Protein AF-A0A7I0IJX4-F1 (afdb_monomer_lite)

Sequence (80 aa):
INALLELGSGFNPEFTGRENVYLNGSILGYSKELIDAKFQEIHEFSEIGEFIDQPVKTYSSGMYVKLAFSVQALLDPDIL

Radius of gyration: 11.35 Å; chains: 1; bounding box: 32×28×26 Å

pLDDT: mean 88.39, std 14.84, range [44.25, 98.62]

InterPro domains:
  IPR027417 P-loop containing nucleoside triphosphate hydrolase [G3DSA:3.40.50.300] (4-80)
  IPR027417 P-loop containing nucleoside triphosphate hydrolase [SSF52540] (11-80)
  IPR050683 Bacterial Polysaccharide Export ATP-binding [PTHR46743] (1-80)

Organism: NCBI:txid2202201

Structure (mmCIF, N/CA/C/O backbone):
data_AF-A0A7I0IJX4-F1
#
_entry.id   AF-A0A7I0IJX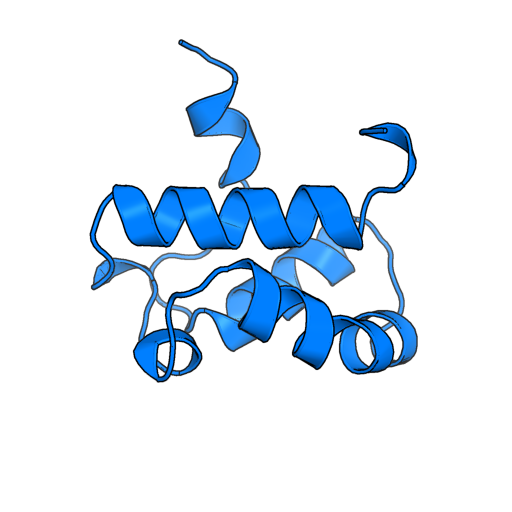4-F1
#
loop_
_atom_site.group_PDB
_atom_site.id
_atom_site.type_symbol
_atom_site.label_atom_id
_atom_site.label_alt_id
_atom_site.label_comp_id
_atom_site.label_asym_id
_atom_site.label_entity_id
_atom_site.label_seq_id
_atom_site.pdbx_PDB_ins_code
_atom_site.Cartn_x
_atom_site.Cartn_y
_atom_site.Cartn_z
_atom_site.occupancy
_atom_site.B_iso_or_equiv
_atom_site.auth_seq_id
_atom_site.auth_comp_id
_atom_site.auth_asym_id
_atom_site.auth_atom_id
_atom_site.pdbx_PDB_model_num
ATOM 1 N N . ILE A 1 1 ? 18.881 9.543 3.122 1.00 44.25 1 ILE A N 1
ATOM 2 C CA . ILE A 1 1 ? 18.798 8.239 2.412 1.00 44.25 1 ILE A CA 1
ATOM 3 C C . ILE A 1 1 ? 18.059 7.178 3.253 1.00 44.25 1 ILE A C 1
ATOM 5 O O . ILE A 1 1 ? 17.442 6.313 2.653 1.00 44.25 1 ILE A O 1
ATOM 9 N N . ASN A 1 2 ? 17.984 7.288 4.591 1.00 51.38 2 ASN A N 1
ATOM 10 C CA . ASN A 1 2 ? 17.243 6.323 5.433 1.00 51.38 2 ASN A CA 1
ATOM 11 C C . ASN A 1 2 ? 15.705 6.368 5.315 1.00 51.38 2 ASN A C 1
ATOM 13 O O . ASN A 1 2 ? 15.083 5.318 5.394 1.00 51.38 2 ASN A O 1
ATOM 17 N N . ALA A 1 3 ? 15.100 7.527 5.029 1.00 54.88 3 ALA A N 1
ATOM 18 C CA . ALA A 1 3 ? 13.637 7.667 5.019 1.00 54.88 3 ALA A CA 1
ATOM 19 C C . ALA A 1 3 ? 12.909 6.740 4.016 1.00 54.88 3 ALA A C 1
ATOM 21 O O . ALA A 1 3 ? 11.809 6.280 4.283 1.00 54.88 3 ALA A O 1
ATOM 22 N N . LEU A 1 4 ? 13.527 6.414 2.873 1.00 49.88 4 LEU A N 1
ATOM 23 C CA . LEU A 1 4 ? 12.922 5.541 1.851 1.00 49.88 4 LEU A CA 1
ATOM 24 C C . LEU A 1 4 ? 12.899 4.057 2.249 1.00 49.88 4 LEU A C 1
ATOM 26 O O . LEU A 1 4 ? 12.010 3.329 1.816 1.00 49.88 4 LEU A O 1
ATOM 30 N N . LEU A 1 5 ? 13.862 3.613 3.064 1.00 52.47 5 LEU A N 1
ATOM 31 C CA . LEU A 1 5 ? 13.899 2.253 3.614 1.00 52.47 5 LEU A CA 1
ATOM 32 C C . LEU A 1 5 ? 12.860 2.073 4.727 1.00 52.47 5 LEU A C 1
ATOM 34 O O . LEU A 1 5 ? 12.310 0.986 4.876 1.00 52.47 5 LEU A O 1
ATOM 38 N N . GLU A 1 6 ? 12.565 3.140 5.472 1.00 62.59 6 GLU A N 1
ATOM 39 C CA . GLU A 1 6 ? 11.588 3.121 6.564 1.00 62.59 6 GLU A CA 1
ATOM 40 C C . GLU A 1 6 ? 10.144 3.065 6.046 1.00 62.59 6 GLU A C 1
ATOM 42 O O . GLU A 1 6 ? 9.350 2.291 6.579 1.00 62.59 6 GLU A O 1
ATOM 47 N N . LEU A 1 7 ? 9.827 3.777 4.953 1.00 66.00 7 LEU A N 1
ATOM 48 C CA . LEU A 1 7 ? 8.470 3.844 4.380 1.00 66.00 7 LEU A CA 1
ATOM 49 C C . LEU A 1 7 ? 7.887 2.475 3.991 1.00 66.00 7 LEU A C 1
ATOM 51 O O . LEU A 1 7 ? 6.687 2.268 4.114 1.00 66.00 7 LEU A O 1
ATOM 55 N N . GLY A 1 8 ? 8.717 1.545 3.513 1.00 65.56 8 GLY A N 1
ATOM 56 C CA . GLY A 1 8 ? 8.277 0.205 3.107 1.00 65.56 8 GLY A CA 1
ATOM 57 C C . GLY A 1 8 ? 8.667 -0.905 4.080 1.00 65.56 8 GLY A C 1
ATOM 58 O O . GLY A 1 8 ? 8.574 -2.072 3.716 1.00 65.56 8 GLY A O 1
ATOM 59 N N . SER A 1 9 ? 9.157 -0.578 5.278 1.00 72.38 9 SER A N 1
ATOM 60 C CA . SER A 1 9 ? 9.700 -1.563 6.228 1.00 72.38 9 SER A CA 1
ATOM 61 C C . SER A 1 9 ? 8.667 -2.578 6.750 1.00 72.38 9 SER A C 1
ATOM 63 O O . SER A 1 9 ? 9.051 -3.622 7.276 1.00 72.38 9 SER A O 1
ATOM 65 N N . GLY A 1 10 ? 7.371 -2.322 6.545 1.00 81.81 10 GLY A N 1
ATOM 66 C CA . GLY A 1 10 ? 6.273 -3.243 6.844 1.00 81.81 10 GLY A CA 1
ATOM 67 C C . GLY A 1 10 ? 5.747 -4.030 5.640 1.00 81.81 10 GLY A C 1
ATOM 68 O O . GLY A 1 10 ? 4.741 -4.728 5.774 1.00 81.81 10 GLY A O 1
ATOM 69 N N . PHE A 1 11 ? 6.359 -3.919 4.455 1.00 92.88 11 PHE A N 1
ATOM 70 C CA . PHE A 1 11 ? 5.898 -4.662 3.280 1.00 92.88 11 PHE A CA 1
ATOM 71 C C . PHE A 1 11 ? 6.478 -6.079 3.256 1.00 92.88 11 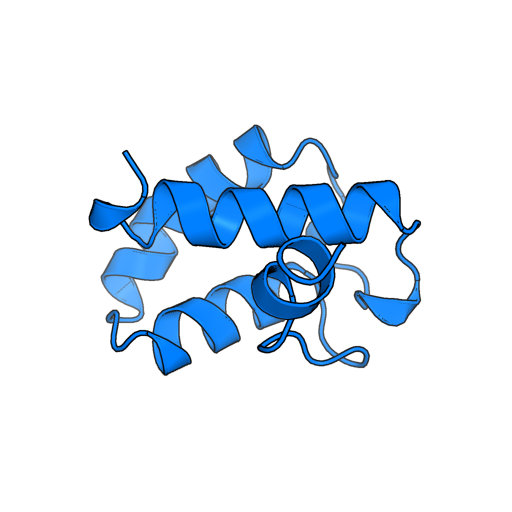PHE A C 1
ATOM 73 O O . PHE A 1 11 ? 7.676 -6.297 3.433 1.00 92.88 11 PHE A O 1
ATOM 80 N N . ASN A 1 12 ? 5.624 -7.052 2.961 1.00 94.94 12 ASN A N 1
ATOM 81 C CA . ASN A 1 12 ? 6.00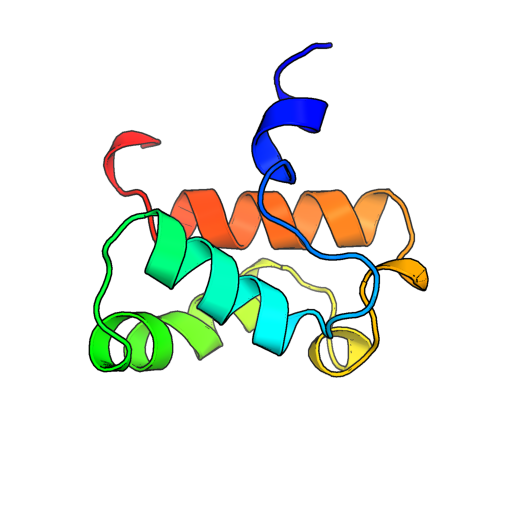2 -8.411 2.627 1.00 94.94 12 ASN A CA 1
ATOM 82 C C . ASN A 1 12 ? 6.101 -8.562 1.092 1.00 94.94 12 ASN A C 1
ATOM 84 O O . ASN A 1 12 ? 5.084 -8.408 0.409 1.00 94.94 12 ASN A O 1
ATOM 88 N N . PRO A 1 13 ? 7.281 -8.910 0.538 1.00 94.44 13 PRO A N 1
ATOM 89 C CA . PRO A 1 13 ? 7.503 -9.035 -0.906 1.00 94.44 13 PRO A CA 1
ATOM 90 C C . PRO A 1 13 ? 6.641 -10.097 -1.599 1.00 94.44 13 PRO A C 1
ATOM 92 O O . PRO A 1 13 ? 6.370 -9.978 -2.796 1.00 94.44 13 PRO A O 1
ATOM 95 N N . GLU A 1 14 ? 6.202 -11.120 -0.866 1.00 97.31 14 GLU A N 1
ATOM 96 C CA . GLU A 1 14 ? 5.364 -12.195 -1.407 1.00 97.31 14 GLU A CA 1
ATOM 97 C C . GLU A 1 14 ? 3.880 -11.817 -1.474 1.00 97.31 14 GLU A C 1
ATOM 99 O O . GLU A 1 14 ? 3.115 -12.478 -2.172 1.00 97.31 14 GLU A O 1
ATOM 104 N N . PHE A 1 15 ? 3.472 -10.762 -0.768 1.00 98.19 15 PHE A N 1
ATOM 105 C CA . PHE A 1 15 ? 2.090 -10.294 -0.721 1.00 98.19 15 PHE A CA 1
ATOM 106 C C . PHE A 1 15 ? 1.809 -9.301 -1.841 1.00 98.19 15 PHE A C 1
ATOM 108 O O . PHE A 1 15 ? 2.691 -8.559 -2.283 1.00 98.19 15 PHE A O 1
ATOM 115 N N . THR A 1 16 ? 0.555 -9.258 -2.274 1.00 98.62 16 THR A N 1
ATOM 116 C CA . THR A 1 16 ? 0.051 -8.236 -3.191 1.00 98.62 16 THR A CA 1
ATOM 117 C C . THR A 1 16 ? 0.146 -6.840 -2.584 1.00 98.62 16 THR A C 1
ATOM 119 O O . THR A 1 16 ? 0.270 -6.680 -1.365 1.00 98.62 16 THR A O 1
ATOM 122 N N . GLY A 1 17 ? 0.070 -5.797 -3.412 1.00 97.94 17 GLY A N 1
ATOM 123 C CA . GLY A 1 17 ? -0.054 -4.429 -2.908 1.00 97.94 17 GLY A CA 1
ATOM 124 C C . GLY A 1 17 ? -1.223 -4.276 -1.940 1.00 97.94 17 GLY A C 1
ATOM 125 O O . GLY A 1 17 ? -1.048 -3.726 -0.858 1.00 97.94 17 GLY A O 1
ATOM 126 N N . ARG A 1 18 ? -2.384 -4.838 -2.286 1.00 98.25 18 ARG A N 1
ATOM 127 C CA . ARG A 1 18 ? -3.583 -4.838 -1.447 1.00 98.25 18 ARG A CA 1
ATOM 128 C C . ARG A 1 18 ? -3.310 -5.442 -0.079 1.00 98.25 18 ARG A C 1
ATOM 130 O O . ARG A 1 18 ? -3.535 -4.785 0.929 1.00 98.25 18 ARG A O 1
ATOM 137 N N . GLU A 1 19 ? -2.793 -6.664 -0.035 1.00 98.25 19 GLU A N 1
ATOM 138 C CA . GLU A 1 19 ? -2.460 -7.340 1.224 1.00 98.25 19 GLU A CA 1
ATOM 139 C C . GLU A 1 19 ? -1.445 -6.544 2.050 1.00 98.25 19 GLU A C 1
ATOM 141 O O . GLU A 1 19 ? -1.568 -6.479 3.271 1.00 98.25 19 GLU A O 1
ATOM 146 N N . ASN A 1 20 ? -0.490 -5.878 1.397 1.00 97.19 20 ASN A N 1
ATOM 147 C CA . ASN A 1 20 ? 0.458 -4.995 2.066 1.00 97.19 20 ASN A CA 1
ATOM 148 C C . ASN A 1 20 ? -0.198 -3.750 2.675 1.00 97.19 20 ASN A C 1
ATOM 150 O O . ASN A 1 20 ? 0.175 -3.380 3.78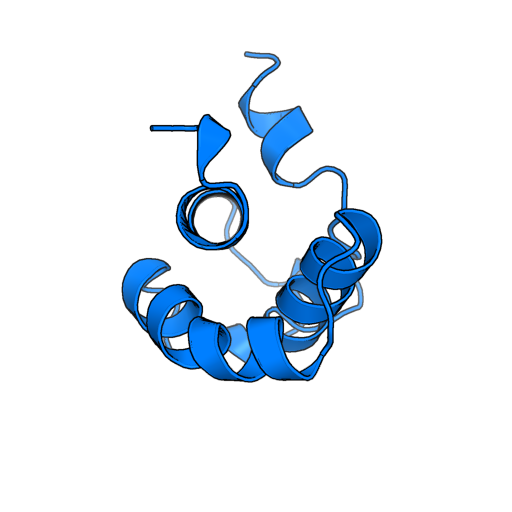7 1.00 97.19 20 ASN A O 1
ATOM 154 N N . VAL A 1 21 ? -1.201 -3.145 2.027 1.00 96.38 21 VAL A N 1
ATOM 155 C CA . VAL A 1 21 ? -1.986 -2.045 2.623 1.00 96.38 21 VAL A CA 1
ATOM 156 C C . VAL A 1 21 ? -2.634 -2.502 3.934 1.00 96.38 21 VAL A C 1
ATOM 158 O O . VAL A 1 21 ? -2.491 -1.836 4.959 1.00 96.38 21 VAL A O 1
ATOM 161 N N . TYR A 1 22 ? -3.282 -3.672 3.936 1.00 96.25 22 TYR A N 1
ATOM 162 C CA . TYR A 1 22 ? -3.911 -4.220 5.144 1.00 96.25 22 TYR A CA 1
ATOM 163 C C . TYR A 1 22 ? -2.901 -4.611 6.220 1.00 96.25 22 TYR A C 1
ATOM 165 O O . TYR A 1 22 ? -3.128 -4.331 7.399 1.00 96.25 22 TYR A O 1
ATOM 173 N N . LEU A 1 23 ? -1.789 -5.239 5.832 1.00 94.56 23 LEU A N 1
ATOM 174 C CA . LEU A 1 23 ? -0.717 -5.611 6.751 1.00 94.56 23 LEU A CA 1
ATOM 175 C C . LEU A 1 23 ? -0.164 -4.375 7.464 1.00 94.56 23 LEU A C 1
ATOM 177 O O . LEU A 1 23 ? -0.071 -4.370 8.688 1.00 94.56 23 LEU A O 1
ATOM 181 N N . ASN A 1 24 ? 0.140 -3.315 6.713 1.00 91.88 24 ASN A N 1
ATOM 182 C CA . ASN A 1 24 ? 0.707 -2.089 7.272 1.00 91.88 24 ASN A CA 1
ATOM 183 C C . ASN A 1 24 ? -0.306 -1.356 8.148 1.00 91.88 24 ASN A C 1
ATOM 185 O O . ASN A 1 24 ? 0.022 -1.013 9.279 1.00 91.88 24 ASN A O 1
ATOM 189 N N . GLY A 1 25 ? -1.558 -1.214 7.702 1.00 91.62 25 GLY A N 1
ATOM 190 C CA . GLY A 1 25 ? -2.609 -0.640 8.544 1.00 91.62 25 GLY A CA 1
ATOM 191 C C . GLY A 1 25 ? -2.803 -1.407 9.859 1.00 91.62 25 GLY A C 1
ATOM 192 O O . GLY A 1 25 ? -2.956 -0.794 10.912 1.00 91.62 25 GLY A O 1
ATOM 193 N N . SER A 1 26 ? -2.710 -2.741 9.823 1.00 91.75 26 SER A N 1
ATOM 194 C CA . SER A 1 26 ? -2.802 -3.580 11.026 1.00 91.75 26 SER A CA 1
ATOM 195 C C . SER A 1 26 ? -1.592 -3.410 11.953 1.00 91.75 26 SER A C 1
ATOM 197 O O . SER A 1 26 ? -1.763 -3.376 13.169 1.00 91.75 26 SER A O 1
ATOM 199 N N . ILE A 1 27 ? -0.377 -3.281 11.402 1.00 89.06 27 ILE A N 1
ATOM 200 C CA . ILE A 1 27 ? 0.854 -3.009 12.170 1.00 89.06 27 ILE A CA 1
ATOM 201 C C . ILE A 1 27 ? 0.765 -1.653 12.885 1.00 89.06 27 ILE A C 1
ATOM 203 O O . ILE A 1 27 ? 1.200 -1.540 14.028 1.00 89.06 27 ILE A O 1
ATOM 207 N N . LEU A 1 28 ? 0.156 -0.653 12.241 1.00 86.81 28 LEU A N 1
ATOM 208 C CA . LEU A 1 28 ? -0.097 0.672 12.816 1.00 86.81 28 LEU A CA 1
ATOM 209 C C . LEU A 1 28 ? -1.262 0.686 13.829 1.00 86.81 28 LEU A C 1
ATOM 211 O O . LEU A 1 28 ? -1.489 1.691 14.496 1.00 86.81 28 LEU A O 1
ATOM 215 N N . GLY A 1 29 ? -1.988 -0.427 13.984 1.00 89.62 29 GLY A N 1
ATOM 216 C CA . GLY A 1 29 ? -3.075 -0.567 14.955 1.00 89.62 29 GLY A CA 1
ATOM 217 C C . GLY A 1 29 ? -4.443 -0.084 14.466 1.00 89.62 29 GLY A C 1
ATOM 218 O O . GLY A 1 29 ? -5.363 0.049 15.276 1.00 89.62 29 GLY A O 1
ATOM 219 N N . TYR A 1 30 ? -4.610 0.159 13.164 1.00 91.50 30 TYR A N 1
ATOM 220 C CA . TYR A 1 30 ? -5.906 0.516 12.592 1.00 91.50 30 TYR A CA 1
ATOM 221 C C . TYR A 1 30 ? -6.823 -0.700 12.454 1.00 91.50 30 TYR A C 1
ATOM 223 O O . TYR A 1 30 ? -6.384 -1.821 12.190 1.00 91.50 30 TYR A O 1
ATOM 231 N N . SER A 1 31 ? -8.129 -0.471 12.610 1.00 94.69 31 SER A N 1
ATOM 232 C CA . SER A 1 31 ? -9.128 -1.514 12.387 1.00 94.69 31 SER A CA 1
ATOM 233 C C . SER A 1 31 ? -9.286 -1.799 10.895 1.00 94.69 31 SER A C 1
ATOM 235 O O . SER A 1 31 ? -9.067 -0.930 10.046 1.00 94.69 31 SER A O 1
ATOM 237 N N . LYS A 1 32 ? -9.719 -3.018 10.566 1.00 94.69 32 LYS A N 1
ATOM 238 C CA . LYS A 1 32 ? -9.969 -3.409 9.177 1.00 94.69 32 LYS A CA 1
ATOM 239 C C . LYS A 1 32 ? -10.985 -2.483 8.503 1.00 94.69 32 LYS A C 1
ATOM 241 O O . LYS A 1 32 ? -10.782 -2.113 7.356 1.00 94.69 32 LYS A O 1
ATOM 246 N N . GLU A 1 33 ? -12.027 -2.073 9.220 1.00 96.25 33 GLU A N 1
ATOM 247 C CA . GLU A 1 33 ? -13.074 -1.184 8.706 1.00 96.25 33 GLU A CA 1
ATOM 248 C C . GLU A 1 33 ? -12.519 0.193 8.319 1.00 96.25 33 GLU A C 1
ATOM 250 O O . GLU A 1 33 ? -12.930 0.760 7.307 1.00 96.25 33 GLU A O 1
ATOM 255 N N . LEU A 1 34 ? -11.567 0.728 9.095 1.00 93.69 34 LEU A N 1
ATOM 256 C CA . LEU A 1 34 ? -10.897 1.987 8.763 1.00 93.69 34 LEU A CA 1
ATOM 257 C C . LEU A 1 34 ? -10.016 1.828 7.522 1.00 93.69 34 LEU A C 1
ATOM 259 O O . LEU A 1 34 ? -10.048 2.680 6.635 1.00 93.69 34 LEU A O 1
ATOM 263 N N . ILE A 1 35 ? -9.264 0.727 7.439 1.00 95.62 35 ILE A N 1
ATOM 264 C CA . ILE A 1 35 ? -8.424 0.429 6.275 1.00 95.62 35 ILE A CA 1
ATOM 265 C C . ILE A 1 35 ? -9.296 0.263 5.025 1.00 95.62 35 ILE A C 1
ATOM 267 O O . ILE A 1 35 ? -8.975 0.840 3.993 1.00 95.62 35 ILE A O 1
ATOM 271 N N . ASP A 1 36 ? -10.425 -0.446 5.118 1.00 96.88 36 ASP A N 1
ATOM 272 C CA . ASP A 1 36 ? -11.397 -0.603 4.028 1.00 96.88 36 ASP A CA 1
ATOM 273 C C . ASP A 1 36 ? -11.922 0.759 3.547 1.00 96.88 36 ASP A C 1
ATOM 275 O O . ASP A 1 36 ? -11.964 1.019 2.344 1.00 96.88 36 ASP A O 1
ATOM 279 N N . ALA A 1 37 ? -12.263 1.660 4.477 1.00 96.25 37 ALA A N 1
ATOM 280 C CA . ALA A 1 37 ? -12.736 3.006 4.153 1.00 96.25 37 ALA A CA 1
ATOM 281 C C . ALA A 1 37 ? -11.668 3.875 3.464 1.00 96.25 37 ALA A C 1
ATOM 283 O O . ALA A 1 37 ? -12.013 4.781 2.705 1.00 96.25 37 ALA A O 1
ATOM 284 N N . LYS A 1 38 ? -10.382 3.601 3.715 1.00 95.56 38 LYS A N 1
ATOM 285 C CA . LYS A 1 38 ? -9.239 4.326 3.137 1.00 95.56 38 LYS A CA 1
ATOM 286 C C . LYS A 1 38 ? -8.618 3.649 1.924 1.00 95.56 38 LYS A C 1
ATOM 288 O O . LYS A 1 38 ? -7.884 4.293 1.179 1.00 95.56 38 LYS A O 1
ATOM 293 N N . PHE A 1 39 ? -8.924 2.378 1.690 1.00 97.19 39 PHE A N 1
ATOM 294 C CA . PHE A 1 39 ? -8.265 1.574 0.671 1.00 97.19 39 PHE A CA 1
ATOM 295 C C . PHE A 1 39 ? -8.369 2.197 -0.724 1.00 97.19 39 PHE A C 1
ATOM 297 O O . PHE A 1 39 ? -7.367 2.279 -1.430 1.00 97.19 39 PHE A O 1
ATOM 304 N N . GLN A 1 40 ? -9.562 2.659 -1.110 1.00 96.81 40 GLN A N 1
ATOM 305 C CA . GLN A 1 40 ? -9.777 3.252 -2.431 1.00 96.81 40 GLN A CA 1
ATOM 306 C C . GLN A 1 40 ? -8.936 4.522 -2.623 1.00 96.81 40 GLN A C 1
ATOM 308 O O . GLN A 1 40 ? -8.303 4.687 -3.660 1.00 96.81 40 GLN A O 1
ATOM 313 N N . GLU A 1 41 ? -8.867 5.371 -1.595 1.00 97.00 41 GLU A N 1
ATOM 314 C CA . GLU A 1 41 ? -8.057 6.594 -1.597 1.00 97.00 41 GLU A CA 1
ATOM 315 C C . GLU A 1 41 ? -6.559 6.266 -1.724 1.00 97.00 41 GLU A C 1
ATOM 317 O O . GLU A 1 41 ? -5.855 6.870 -2.529 1.00 97.00 41 GLU A O 1
ATOM 322 N N . ILE A 1 42 ? -6.081 5.245 -1.000 1.00 96.75 42 ILE A N 1
ATOM 323 C CA . ILE A 1 42 ? -4.696 4.750 -1.088 1.00 96.75 42 ILE A CA 1
ATOM 324 C C . ILE A 1 42 ? -4.387 4.215 -2.483 1.00 96.75 42 ILE A C 1
ATOM 326 O O . ILE A 1 42 ? -3.334 4.520 -3.050 1.00 96.75 42 ILE A O 1
ATOM 330 N N . HIS A 1 43 ? -5.295 3.415 -3.041 1.00 97.75 43 HIS A N 1
ATOM 331 C CA . HIS A 1 43 ? -5.125 2.830 -4.364 1.00 97.75 43 HIS A CA 1
ATOM 332 C C . HIS A 1 43 ? -5.008 3.919 -5.431 1.00 97.75 43 HIS A C 1
ATOM 334 O O . HIS A 1 43 ? -4.043 3.911 -6.198 1.00 97.75 43 HIS A O 1
ATOM 340 N N . GLU A 1 44 ? -5.920 4.889 -5.427 1.00 97.56 44 GLU A N 1
ATOM 341 C CA . GLU A 1 44 ? -5.922 6.008 -6.373 1.00 97.56 44 GLU A CA 1
ATOM 342 C C . GLU A 1 44 ? -4.683 6.897 -6.211 1.00 97.56 44 GLU A C 1
ATOM 344 O O . GLU A 1 44 ? -4.003 7.186 -7.197 1.00 97.56 44 GLU A O 1
ATOM 349 N N . PHE A 1 45 ? -4.322 7.256 -4.976 1.00 96.69 45 PHE A N 1
ATOM 350 C CA . PHE A 1 45 ? -3.174 8.120 -4.689 1.00 96.69 45 PHE A CA 1
ATOM 351 C C . PHE A 1 45 ? -1.823 7.473 -5.036 1.00 96.69 45 PHE A C 1
ATOM 353 O O . PHE A 1 45 ? -0.862 8.168 -5.359 1.00 96.69 45 PHE A O 1
ATOM 360 N N . SER A 1 46 ? -1.734 6.141 -4.997 1.00 97.00 46 SER A N 1
ATOM 361 C CA . SER A 1 46 ? -0.504 5.414 -5.343 1.00 97.00 46 SER A CA 1
ATOM 362 C C . SER A 1 46 ? -0.198 5.385 -6.841 1.00 97.00 46 SER A C 1
ATOM 364 O O . SER A 1 46 ? 0.941 5.113 -7.224 1.00 97.00 46 SER A O 1
ATOM 366 N N . GLU A 1 47 ? -1.189 5.644 -7.701 1.00 97.69 47 GLU A N 1
ATOM 367 C CA . GLU A 1 47 ? -1.054 5.620 -9.163 1.00 97.69 47 GLU A CA 1
ATOM 368 C C . GLU A 1 47 ? -0.399 4.335 -9.724 1.00 97.69 47 GLU A C 1
ATOM 370 O O . GLU A 1 47 ? 0.270 4.373 -10.760 1.00 97.69 47 GLU A O 1
ATOM 375 N N . ILE A 1 48 ? -0.552 3.187 -9.046 1.00 97.00 48 ILE A N 1
ATOM 376 C CA . ILE A 1 48 ? -0.005 1.898 -9.519 1.00 97.00 48 ILE A CA 1
ATOM 377 C C . ILE A 1 48 ? -1.017 1.069 -10.326 1.00 97.00 48 ILE A C 1
ATOM 379 O O . ILE A 1 48 ? -0.651 0.044 -10.900 1.00 97.00 48 ILE A O 1
ATOM 383 N N . GLY A 1 49 ? -2.281 1.502 -10.392 1.00 95.56 49 GLY A N 1
ATOM 384 C CA . GLY A 1 49 ? -3.326 0.855 -11.188 1.00 95.56 49 GLY A CA 1
ATOM 385 C C . GLY A 1 49 ? -3.563 -0.606 -10.794 1.00 95.56 49 GLY A C 1
ATOM 386 O O . GLY A 1 49 ? -3.620 -0.937 -9.610 1.00 95.56 49 GLY A O 1
ATOM 387 N N . GLU A 1 50 ? -3.689 -1.488 -11.785 1.00 96.44 50 GLU A N 1
ATOM 388 C CA . GLU A 1 50 ? -3.988 -2.920 -11.594 1.00 96.44 50 GLU A CA 1
ATOM 389 C C . GLU A 1 50 ? -2.868 -3.701 -10.889 1.00 96.44 50 GLU A C 1
ATOM 391 O O . GLU A 1 50 ? -3.086 -4.818 -10.420 1.00 96.44 50 GLU A O 1
ATOM 396 N N . PHE A 1 51 ? -1.671 -3.119 -10.750 1.00 97.69 51 PHE A N 1
ATOM 397 C CA . PHE A 1 51 ? -0.588 -3.767 -10.015 1.00 97.69 51 PHE A CA 1
ATOM 398 C C . PHE A 1 51 ? -0.895 -3.940 -8.532 1.00 97.69 51 PHE A C 1
ATOM 400 O O . PHE A 1 51 ? -0.250 -4.775 -7.915 1.00 97.69 51 PHE A O 1
ATOM 407 N N . ILE A 1 52 ? -1.887 -3.232 -7.976 1.00 98.19 52 ILE A N 1
ATOM 408 C CA . ILE A 1 52 ? -2.320 -3.392 -6.580 1.00 98.19 52 ILE A CA 1
ATOM 409 C C . ILE A 1 52 ? -2.628 -4.854 -6.214 1.00 98.19 52 ILE A C 1
ATOM 411 O O . ILE A 1 52 ? -2.425 -5.249 -5.068 1.00 98.19 52 ILE A O 1
ATOM 415 N N . ASP A 1 53 ? -3.049 -5.669 -7.185 1.00 98.31 53 ASP A N 1
ATOM 416 C CA . ASP A 1 53 ? -3.370 -7.088 -7.007 1.00 98.31 53 ASP A CA 1
ATOM 417 C C . ASP A 1 53 ? -2.214 -8.027 -7.426 1.00 98.31 53 ASP A C 1
ATOM 419 O O . ASP A 1 53 ? -2.399 -9.236 -7.550 1.00 98.31 53 ASP A O 1
ATOM 423 N N . GLN A 1 54 ? -1.006 -7.491 -7.641 1.00 98.31 54 GLN A N 1
ATOM 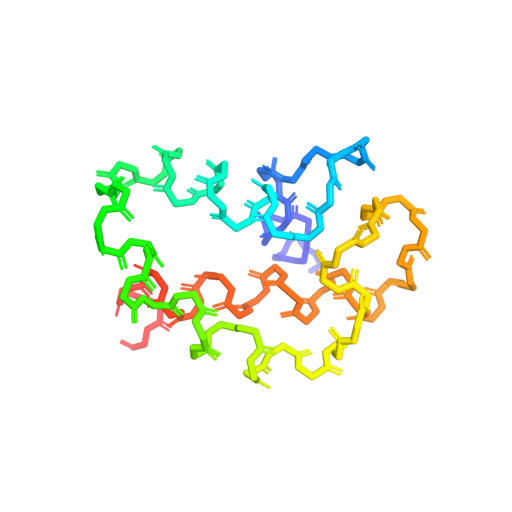424 C CA . GLN A 1 54 ? 0.214 -8.243 -7.955 1.00 98.31 54 GLN A CA 1
ATOM 425 C C . GLN A 1 54 ? 1.186 -8.244 -6.766 1.00 98.31 54 GLN A C 1
ATOM 427 O O . GLN A 1 54 ? 1.232 -7.257 -6.026 1.00 98.31 54 GLN A O 1
ATOM 432 N N . PRO A 1 55 ? 1.991 -9.309 -6.574 1.00 98.31 55 PRO A N 1
ATOM 433 C CA . PRO A 1 55 ? 2.995 -9.359 -5.512 1.00 98.31 55 PRO A CA 1
ATOM 434 C C . PRO A 1 55 ? 3.977 -8.185 -5.577 1.00 98.31 55 PRO A C 1
ATOM 436 O O . PRO A 1 55 ? 4.551 -7.917 -6.632 1.00 98.31 55 PRO A O 1
ATOM 439 N N . VAL A 1 56 ? 4.249 -7.515 -4.454 1.00 97.00 56 VAL A N 1
ATOM 440 C CA . VAL A 1 56 ? 5.076 -6.292 -4.460 1.00 97.00 56 VAL A CA 1
ATOM 441 C C . VAL A 1 56 ? 6.526 -6.540 -4.886 1.00 97.00 56 VAL A C 1
ATOM 443 O O . VAL A 1 56 ? 7.184 -5.618 -5.361 1.00 97.00 56 VAL A O 1
ATOM 446 N N . LYS A 1 57 ? 7.029 -7.783 -4.832 1.00 96.12 57 LYS A N 1
ATOM 447 C CA . LYS A 1 57 ? 8.327 -8.147 -5.435 1.00 96.12 57 LYS A CA 1
ATOM 448 C C . LYS A 1 57 ? 8.410 -7.916 -6.946 1.00 96.12 57 LYS A C 1
ATOM 450 O O . LYS A 1 57 ? 9.513 -7.857 -7.482 1.00 96.12 57 LYS A O 1
ATOM 455 N N . THR A 1 58 ? 7.277 -7.827 -7.647 1.00 96.88 58 THR A N 1
ATOM 456 C CA . THR A 1 58 ? 7.243 -7.564 -9.094 1.00 96.88 58 THR A CA 1
ATOM 457 C C . THR A 1 58 ? 7.217 -6.072 -9.412 1.00 96.88 58 THR A C 1
ATOM 459 O O . THR A 1 58 ? 7.209 -5.696 -10.584 1.00 96.88 58 THR A O 1
ATOM 462 N N . TYR A 1 59 ? 7.150 -5.211 -8.397 1.00 96.62 59 TYR A N 1
ATOM 463 C CA . TYR A 1 59 ? 7.029 -3.776 -8.589 1.00 96.62 59 TYR A CA 1
ATOM 464 C C . TYR A 1 59 ? 8.365 -3.183 -9.019 1.00 96.62 59 TYR A C 1
ATOM 466 O O . TYR A 1 59 ? 9.438 -3.601 -8.581 1.00 96.62 59 TYR A O 1
ATOM 474 N N . SER A 1 60 ? 8.303 -2.129 -9.831 1.00 96.25 60 SER A N 1
ATOM 475 C CA . SER A 1 60 ? 9.454 -1.237 -9.951 1.00 96.25 60 SER A CA 1
ATOM 476 C C . SER A 1 60 ? 9.723 -0.551 -8.607 1.00 96.25 60 SER A C 1
ATOM 478 O O . SER A 1 60 ? 8.810 -0.357 -7.800 1.00 96.25 60 SER A O 1
ATOM 480 N N . SER A 1 61 ? 10.956 -0.090 -8.385 1.00 92.44 61 SER A N 1
ATOM 481 C CA . SER A 1 61 ? 11.288 0.687 -7.183 1.00 92.44 61 SER A CA 1
ATOM 482 C C . SER A 1 61 ? 10.389 1.920 -7.020 1.00 92.44 61 SER A C 1
ATOM 484 O O . SER A 1 61 ? 10.040 2.278 -5.902 1.00 92.44 61 SER A O 1
ATOM 486 N N . GLY A 1 62 ? 9.962 2.538 -8.128 1.00 94.81 62 GLY A N 1
ATOM 487 C CA . GLY A 1 62 ? 9.037 3.672 -8.104 1.00 94.81 62 GLY A CA 1
ATOM 488 C C . GLY A 1 62 ? 7.645 3.286 -7.604 1.00 94.81 62 GLY A C 1
ATOM 489 O O . GLY A 1 62 ? 7.110 3.956 -6.730 1.00 94.81 62 GLY A O 1
ATOM 490 N N . MET A 1 63 ? 7.079 2.185 -8.101 1.00 96.69 63 MET A N 1
ATOM 491 C CA . MET A 1 63 ? 5.769 1.696 -7.648 1.00 96.69 63 MET A CA 1
ATOM 492 C C . MET A 1 63 ? 5.787 1.286 -6.176 1.00 96.69 63 MET A C 1
ATOM 494 O O . MET A 1 63 ? 4.836 1.570 -5.453 1.00 96.69 63 MET A O 1
ATOM 498 N N . TYR A 1 64 ? 6.878 0.657 -5.731 1.00 94.94 64 TYR A N 1
ATOM 499 C CA . TYR A 1 64 ? 7.069 0.304 -4.328 1.00 94.94 64 TYR A CA 1
ATOM 500 C C . TYR A 1 64 ? 7.021 1.548 -3.434 1.00 94.94 64 TYR A C 1
ATOM 502 O O . TYR A 1 64 ? 6.242 1.602 -2.487 1.00 94.94 64 TYR A O 1
ATOM 510 N N . VAL A 1 65 ? 7.805 2.577 -3.778 1.00 93.50 65 VAL A N 1
ATOM 511 C CA . VAL A 1 65 ? 7.851 3.838 -3.025 1.00 93.50 65 VAL A CA 1
ATOM 512 C C . VAL A 1 65 ? 6.512 4.567 -3.065 1.00 93.50 65 VAL A C 1
ATOM 514 O O . VAL A 1 65 ? 6.084 5.064 -2.028 1.00 93.50 65 VAL A O 1
ATOM 517 N N . LYS A 1 66 ? 5.837 4.610 -4.224 1.00 95.50 66 LYS A N 1
ATOM 518 C CA . LYS A 1 66 ? 4.514 5.233 -4.340 1.00 95.50 66 LYS A CA 1
ATOM 519 C C . LYS A 1 66 ? 3.514 4.577 -3.391 1.00 95.50 66 LYS A C 1
ATOM 521 O O . LYS A 1 66 ? 2.933 5.282 -2.581 1.00 95.50 66 LYS A O 1
ATOM 526 N N . LEU A 1 67 ? 3.369 3.248 -3.424 1.00 96.19 67 LEU A N 1
ATOM 527 C CA . LEU A 1 67 ? 2.416 2.558 -2.549 1.00 96.19 67 LEU A CA 1
ATOM 528 C C . LEU A 1 67 ? 2.773 2.713 -1.064 1.00 96.19 67 LEU A C 1
ATOM 530 O O . LEU A 1 67 ? 1.894 3.004 -0.259 1.00 96.19 67 LEU A O 1
ATOM 534 N N . ALA A 1 68 ? 4.050 2.561 -0.704 1.00 93.12 68 ALA A N 1
ATOM 535 C CA . ALA A 1 68 ? 4.522 2.743 0.667 1.00 93.12 68 ALA A CA 1
ATOM 536 C C . ALA A 1 68 ? 4.212 4.154 1.198 1.00 93.12 68 ALA A C 1
ATOM 538 O O . ALA A 1 68 ? 3.669 4.312 2.290 1.00 93.12 68 ALA A O 1
ATOM 539 N N . PHE A 1 69 ? 4.485 5.182 0.392 1.00 91.81 69 PHE A N 1
ATOM 540 C CA . PHE A 1 69 ? 4.158 6.562 0.733 1.00 91.81 69 PHE A CA 1
ATOM 541 C C . PHE A 1 69 ? 2.646 6.791 0.838 1.00 91.81 69 PHE A C 1
ATOM 543 O O . PHE A 1 69 ? 2.207 7.427 1.788 1.00 91.81 69 PHE A O 1
ATOM 550 N N . SER A 1 70 ? 1.843 6.254 -0.086 1.00 94.06 70 SER A N 1
ATOM 551 C CA . SER A 1 70 ? 0.383 6.402 -0.054 1.00 94.06 70 SER A CA 1
ATOM 552 C C . SER A 1 70 ? -0.245 5.797 1.196 1.00 94.06 70 SER A C 1
ATOM 554 O O . SER A 1 70 ? -1.139 6.402 1.776 1.00 94.06 70 SER A O 1
ATOM 556 N N . VAL A 1 71 ? 0.232 4.626 1.626 1.00 92.69 71 VAL A N 1
ATOM 557 C CA . VAL A 1 71 ? -0.223 3.987 2.867 1.00 92.69 71 VAL A CA 1
ATOM 558 C C . VAL A 1 71 ? 0.097 4.874 4.066 1.00 92.69 71 VAL A C 1
ATOM 560 O O . VAL A 1 71 ? -0.803 5.185 4.838 1.00 92.69 71 VAL A O 1
ATOM 563 N N . G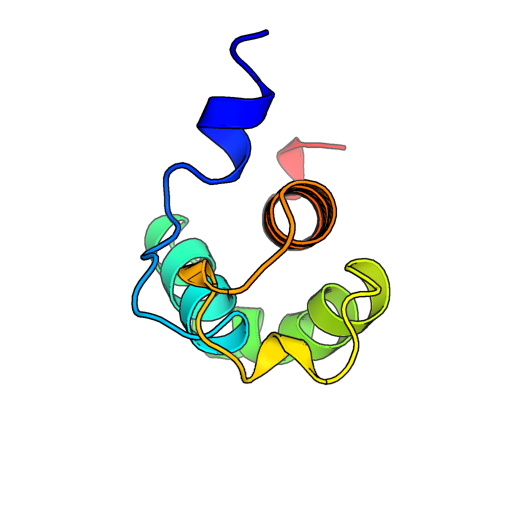LN A 1 72 ? 1.346 5.328 4.190 1.00 88.88 72 GLN A N 1
ATOM 564 C CA . GLN A 1 72 ? 1.772 6.178 5.302 1.00 88.88 72 GLN A CA 1
ATOM 565 C C . GLN A 1 72 ? 1.019 7.515 5.312 1.00 88.88 72 GLN A C 1
ATOM 567 O O . GLN A 1 72 ? 0.449 7.878 6.326 1.00 88.88 72 GLN A O 1
ATOM 572 N N . ALA A 1 73 ? 0.926 8.217 4.183 1.00 89.25 73 ALA A N 1
ATOM 573 C CA . ALA A 1 73 ? 0.304 9.541 4.121 1.00 89.25 73 ALA A CA 1
ATOM 574 C C . ALA A 1 73 ? -1.210 9.544 4.408 1.00 89.25 73 ALA A C 1
ATOM 576 O O . ALA A 1 73 ? -1.753 10.573 4.803 1.00 89.25 73 ALA A O 1
ATOM 577 N N . LEU A 1 74 ? -1.905 8.428 4.162 1.00 91.19 74 LEU A N 1
ATOM 578 C CA . LEU A 1 74 ? -3.368 8.354 4.273 1.00 91.19 74 LEU A CA 1
ATOM 579 C C . LEU A 1 74 ? -3.861 7.557 5.481 1.00 91.19 74 LEU A C 1
ATOM 581 O O . LEU A 1 74 ? -5.014 7.738 5.884 1.00 91.19 74 LEU A O 1
ATOM 585 N N . LEU A 1 75 ? -3.022 6.681 6.043 1.00 86.38 75 LEU A N 1
ATOM 586 C CA . LEU A 1 75 ? -3.312 5.994 7.299 1.00 86.38 75 LEU A CA 1
ATOM 587 C C . LEU A 1 75 ? -2.668 6.681 8.500 1.00 86.38 75 LEU A C 1
ATOM 589 O O . LEU A 1 75 ? -3.296 6.649 9.546 1.00 86.38 75 LEU A O 1
ATOM 593 N N . ASP A 1 76 ? -1.505 7.329 8.366 1.00 73.38 76 ASP A N 1
ATOM 594 C CA . ASP A 1 76 ? -0.830 8.052 9.452 1.00 73.38 76 ASP A CA 1
ATOM 595 C C . ASP A 1 76 ? -1.047 9.578 9.329 1.00 73.38 76 ASP A C 1
ATOM 597 O O . ASP A 1 76 ? -0.347 10.254 8.568 1.00 73.38 76 ASP A O 1
ATOM 601 N N . PRO A 1 77 ? -2.032 10.151 10.048 1.00 57.19 77 PRO A N 1
ATOM 602 C CA . PRO A 1 77 ? -2.336 11.576 9.974 1.00 57.19 77 PRO A CA 1
ATOM 603 C C . PRO A 1 77 ? -1.273 12.475 10.626 1.00 57.19 77 PRO A C 1
ATOM 605 O O . PRO A 1 77 ? -1.336 13.680 10.408 1.00 57.19 77 PRO A O 1
ATOM 608 N N . ASP A 1 78 ? -0.311 11.938 11.390 1.00 58.84 78 ASP A N 1
ATOM 609 C CA . ASP A 1 78 ? 0.763 12.733 12.012 1.00 58.84 78 ASP A CA 1
ATOM 610 C C . ASP A 1 78 ? 1.912 13.064 11.028 1.00 58.84 78 ASP A C 1
ATOM 612 O O . ASP A 1 78 ? 2.826 13.822 11.361 1.00 58.84 78 ASP A O 1
ATOM 616 N N . ILE A 1 79 ? 1.877 12.525 9.799 1.00 54.31 79 ILE A N 1
ATOM 617 C CA . ILE A 1 79 ? 2.842 12.825 8.722 1.00 54.31 79 ILE A CA 1
ATOM 618 C C . ILE A 1 79 ? 2.526 14.150 7.982 1.00 54.31 79 ILE A C 1
ATOM 620 O O . ILE A 1 79 ? 3.334 14.593 7.158 1.00 54.31 79 ILE A O 1
ATOM 624 N N . LEU A 1 80 ? 1.412 14.829 8.301 1.00 47.00 80 LEU A N 1
ATOM 625 C CA . LEU A 1 80 ? 1.011 16.127 7.724 1.00 47.00 80 LEU A CA 1
ATOM 626 C C . LEU A 1 80 ? 1.076 17.299 8.714 1.00 47.00 80 LEU A C 1
ATOM 628 O O . LEU A 1 80 ? 0.477 17.210 9.806 1.00 47.00 80 LEU A O 1
#

Secondary structure (DSSP, 8-state):
-THHHHHTTT--TTSBHHHHHHHHHHHTT--HHHHHHHHHHHHHHHT-GGGGGSBGGGS-HHHHHHHHHHHHHHH-GGG-

Foldseek 3Di:
DVVQCVLLVQADQQAALQVSLVSVLVVVPHDPVVSVVCVVVLQVQLPPPPSSRPRNVPDDSSSSSSSSCSSCVRSPVVVD